Protein AF-G5E156-F1 (afdb_monomer_lite)

InterPro domains:
  IPR013136 WSTF/Acf1/Cbp146 [PS51136] (1-30)
  IPR047171 Bromodomain adjacent to zinc finger domain protein 1A [PTHR46510] (1-58)

Foldseek 3Di:
DVVVVVVVVVCVVPVPDDDQQDWDWDQDPVRDTDTDGHHDGDDDPPPDDPPPDPPPPPPPDDDDPPDPPDDPDDD

Sequence (75 aa):
QRVTDLCEDIFAFVKERFFVGETVTVVRNSGARLDCKILEVKAPPQQNGMANGHNSNDDTIVISDSDEEPPKETP

Radius of gyration: 28.87 Å; chains: 1; bounding box: 72×28×69 Å

pLDDT: mean 79.25, std 14.59, range [52.53, 97.38]

Organism: NCBI:txid191480

Secondary structure (DSSP, 8-state):
-HHHHHHHHHHHHHHT---TT-EEEEEPTTS-EEEEE----PPPP--S-S-SS--S------------PPP----

Structure (mmCIF, N/CA/C/O backbone):
data_AF-G5E156-F1
#
_entry.id   AF-G5E156-F1
#
loop_
_atom_site.group_PDB
_atom_site.id
_atom_site.type_symbol
_atom_site.label_atom_id
_atom_site.label_alt_id
_atom_site.label_comp_id
_atom_site.label_asym_id
_atom_site.label_entity_id
_atom_site.label_seq_id
_atom_site.pdbx_PDB_ins_code
_atom_site.Cartn_x
_atom_site.Cartn_y
_atom_site.Cartn_z
_atom_site.occupancy
_atom_site.B_iso_or_equiv
_atom_site.auth_seq_id
_atom_site.auth_comp_id
_atom_site.auth_asym_id
_atom_site.auth_atom_id
_atom_site.pdbx_PDB_model_num
ATOM 1 N N . GLN A 1 1 ? 26.467 -6.018 2.415 1.00 63.88 1 GLN A N 1
ATOM 2 C CA . GLN A 1 1 ? 26.061 -4.744 1.796 1.00 63.88 1 GLN A CA 1
ATOM 3 C C . GLN A 1 1 ? 24.867 -4.903 0.856 1.00 63.88 1 GLN A C 1
ATOM 5 O O . GLN A 1 1 ? 23.811 -4.432 1.219 1.00 63.88 1 GLN A O 1
ATOM 10 N N . ARG A 1 2 ? 24.945 -5.675 -0.242 1.00 71.62 2 ARG A N 1
ATOM 11 C CA . ARG A 1 2 ? 23.859 -5.767 -1.255 1.00 71.62 2 ARG A CA 1
ATOM 12 C C . ARG A 1 2 ? 22.455 -6.176 -0.770 1.00 71.62 2 ARG A C 1
ATOM 14 O O . ARG A 1 2 ? 21.474 -5.809 -1.397 1.00 71.62 2 ARG A O 1
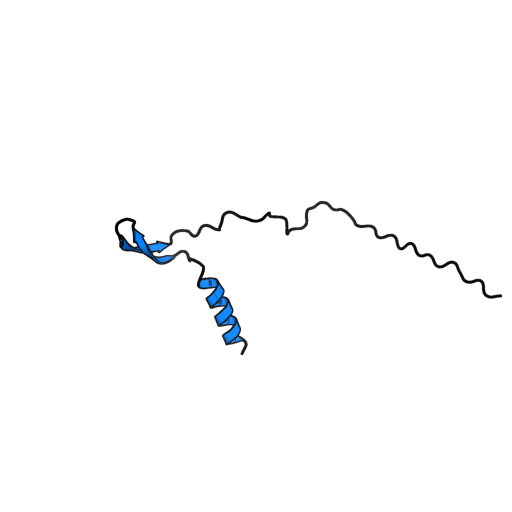ATOM 21 N N . VAL A 1 3 ? 22.350 -6.972 0.296 1.00 74.38 3 VAL A N 1
ATOM 22 C CA . VAL A 1 3 ? 21.047 -7.421 0.831 1.00 74.38 3 VAL A CA 1
ATOM 23 C C . VAL A 1 3 ? 20.325 -6.287 1.556 1.00 74.38 3 VAL A C 1
ATOM 25 O O . VAL A 1 3 ? 19.111 -6.181 1.452 1.00 74.38 3 VAL A O 1
ATOM 28 N N . THR A 1 4 ? 21.068 -5.437 2.267 1.00 79.06 4 THR A N 1
ATOM 29 C CA . THR A 1 4 ? 20.506 -4.284 2.977 1.00 79.06 4 THR A CA 1
ATOM 30 C C . THR A 1 4 ? 19.917 -3.295 1.983 1.00 79.06 4 THR A C 1
ATOM 32 O O . THR A 1 4 ? 18.755 -2.934 2.121 1.00 79.06 4 THR A O 1
ATOM 35 N N . ASP A 1 5 ? 20.674 -2.969 0.935 1.00 72.12 5 ASP A N 1
ATOM 36 C CA . ASP A 1 5 ? 20.247 -2.041 -0.112 1.00 72.12 5 ASP A CA 1
ATOM 37 C C . ASP A 1 5 ? 18.968 -2.553 -0.818 1.00 72.12 5 ASP A C 1
ATOM 39 O O . ASP A 1 5 ? 17.993 -1.823 -0.966 1.00 72.12 5 ASP A O 1
ATOM 43 N N . LEU A 1 6 ? 18.905 -3.854 -1.144 1.00 77.31 6 LEU A N 1
ATOM 44 C CA . LEU A 1 6 ? 17.703 -4.474 -1.718 1.00 77.31 6 LEU A CA 1
ATOM 45 C C . LEU A 1 6 ? 16.491 -4.410 -0.769 1.00 77.31 6 LEU A C 1
ATOM 47 O O . LEU A 1 6 ? 15.362 -4.210 -1.214 1.00 77.31 6 LEU A O 1
ATOM 51 N N . CYS A 1 7 ? 16.702 -4.595 0.534 1.00 86.44 7 CYS A N 1
ATOM 52 C CA . CYS A 1 7 ? 15.632 -4.479 1.524 1.00 86.44 7 CYS A CA 1
ATOM 53 C C . CYS A 1 7 ? 15.098 -3.046 1.628 1.00 86.44 7 CYS A C 1
ATOM 55 O O . CYS A 1 7 ? 13.890 -2.869 1.783 1.00 86.44 7 CYS A O 1
ATOM 57 N N . GLU A 1 8 ? 15.968 -2.039 1.541 1.00 90.00 8 GLU A N 1
ATOM 58 C CA . GLU A 1 8 ? 15.573 -0.627 1.564 1.00 90.00 8 GLU A CA 1
ATOM 59 C C . GLU A 1 8 ? 14.742 -0.255 0.333 1.00 90.00 8 GLU A C 1
ATOM 61 O O . GLU A 1 8 ? 13.680 0.355 0.480 1.00 90.00 8 GLU A O 1
ATOM 66 N N . ASP A 1 9 ? 15.150 -0.703 -0.855 1.00 87.75 9 ASP A N 1
ATOM 67 C CA . ASP A 1 9 ? 14.411 -0.471 -2.102 1.00 87.75 9 ASP A CA 1
ATOM 68 C C . ASP A 1 9 ? 13.019 -1.117 -2.072 1.00 87.75 9 ASP A C 1
ATOM 70 O O . ASP A 1 9 ? 12.014 -0.490 -2.425 1.00 87.75 9 ASP A O 1
ATOM 74 N N . ILE A 1 10 ? 12.933 -2.367 -1.603 1.00 89.06 10 ILE A N 1
ATOM 75 C CA . ILE A 1 10 ? 11.652 -3.067 -1.436 1.00 89.06 10 ILE A CA 1
ATOM 76 C C . ILE A 1 10 ? 10.785 -2.332 -0.414 1.00 89.06 10 ILE A C 1
ATOM 78 O O . ILE A 1 10 ? 9.599 -2.114 -0.662 1.00 89.06 10 ILE A O 1
ATOM 82 N N . PHE A 1 11 ? 11.361 -1.923 0.717 1.00 88.00 11 PHE A N 1
ATOM 83 C CA . PHE A 1 11 ? 10.639 -1.184 1.747 1.00 88.00 11 PHE A CA 1
ATOM 84 C C . PHE A 1 11 ? 10.072 0.132 1.204 1.00 88.00 11 PHE A C 1
ATOM 86 O O . PHE A 1 11 ? 8.891 0.422 1.401 1.00 88.00 11 PHE A O 1
ATOM 93 N N . ALA A 1 12 ? 10.877 0.900 0.471 1.00 89.75 12 ALA A N 1
ATOM 94 C CA . ALA A 1 12 ? 10.435 2.128 -0.179 1.00 89.75 12 ALA A CA 1
ATOM 95 C C . ALA A 1 12 ? 9.304 1.863 -1.186 1.00 89.75 12 ALA A C 1
ATOM 97 O O . ALA A 1 12 ? 8.317 2.599 -1.214 1.00 89.75 12 ALA A O 1
ATOM 98 N N . PHE A 1 13 ? 9.398 0.779 -1.963 1.00 86.56 13 PHE A N 1
ATOM 99 C CA . PHE A 1 13 ? 8.368 0.400 -2.929 1.00 86.56 13 PHE A CA 1
ATOM 100 C C . PHE A 1 13 ? 7.017 0.089 -2.269 1.00 86.56 13 PHE A C 1
ATOM 102 O O . PHE A 1 13 ? 5.984 0.569 -2.751 1.00 86.56 13 PHE A O 1
ATOM 109 N N . VAL A 1 14 ? 7.015 -0.697 -1.186 1.00 90.12 14 VAL A N 1
ATOM 110 C CA . VAL A 1 14 ? 5.781 -1.146 -0.515 1.00 90.12 14 VAL A CA 1
ATOM 111 C C . VAL A 1 14 ? 5.178 -0.084 0.401 1.00 90.12 14 VAL A C 1
ATOM 113 O O . VAL A 1 14 ? 3.962 -0.039 0.539 1.00 90.12 14 VAL A O 1
ATOM 116 N N . LYS A 1 15 ? 5.994 0.795 0.998 1.00 87.94 15 LYS A N 1
ATOM 117 C CA . LYS A 1 15 ? 5.546 1.797 1.984 1.00 87.94 15 LYS A CA 1
ATOM 118 C C . LYS A 1 15 ? 4.449 2.724 1.455 1.00 87.94 15 LYS A C 1
ATOM 120 O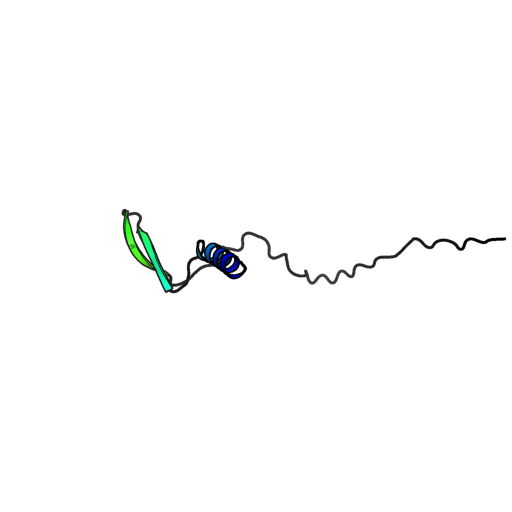 O . LYS A 1 15 ? 3.610 3.184 2.223 1.00 87.94 15 LYS A O 1
ATOM 125 N N . GLU A 1 16 ? 4.475 3.024 0.163 1.00 85.12 16 GLU A N 1
ATOM 126 C CA . GLU A 1 16 ? 3.554 3.973 -0.473 1.00 85.12 16 GLU A CA 1
ATOM 127 C C . GLU A 1 16 ? 2.470 3.287 -1.312 1.00 85.12 16 GLU A C 1
ATOM 129 O O . GLU A 1 16 ? 1.743 3.949 -2.056 1.00 85.12 16 GLU A O 1
ATOM 134 N N . ARG A 1 17 ? 2.366 1.955 -1.240 1.00 89.62 17 ARG A N 1
ATOM 135 C CA . ARG A 1 17 ? 1.470 1.165 -2.086 1.00 89.62 17 ARG A CA 1
ATOM 136 C C . ARG A 1 17 ? 0.551 0.291 -1.254 1.00 89.62 17 ARG A C 1
ATOM 138 O O . ARG A 1 17 ? 0.922 -0.220 -0.210 1.00 89.62 17 ARG A O 1
ATOM 145 N N . PHE A 1 18 ? -0.645 0.098 -1.790 1.00 91.62 18 PHE A N 1
ATOM 146 C CA . PHE A 1 18 ? -1.628 -0.842 -1.278 1.00 91.62 18 PHE A CA 1
ATOM 147 C C . PHE A 1 18 ? -1.580 -2.133 -2.087 1.00 91.62 18 PHE A C 1
ATOM 149 O O . PHE A 1 18 ? -1.359 -2.089 -3.303 1.00 91.62 18 PHE A O 1
ATOM 156 N N . PHE A 1 19 ? -1.841 -3.264 -1.434 1.00 92.56 19 PHE A N 1
ATOM 157 C CA . PHE A 1 19 ? -1.870 -4.573 -2.087 1.00 92.56 19 PHE A CA 1
ATOM 158 C C . PHE A 1 19 ? -3.254 -5.209 -2.005 1.00 92.56 19 PHE A C 1
ATOM 160 O O . PHE A 1 19 ? -3.939 -5.141 -0.987 1.00 92.56 19 PHE A O 1
ATOM 167 N N . VAL A 1 20 ? -3.678 -5.872 -3.084 1.00 95.81 20 VAL A N 1
ATOM 168 C CA . VAL A 1 20 ? -4.933 -6.630 -3.066 1.00 95.81 20 VAL A CA 1
ATOM 169 C C . VAL A 1 20 ? -4.852 -7.706 -1.989 1.00 95.81 20 VAL A C 1
ATOM 171 O O . VAL A 1 20 ? -3.927 -8.512 -1.947 1.00 95.81 20 VAL A O 1
ATOM 174 N N . GLY A 1 21 ? -5.854 -7.717 -1.123 1.00 95.19 21 GLY A N 1
ATOM 175 C CA . GLY A 1 21 ? -5.986 -8.654 -0.026 1.00 95.19 21 GLY A CA 1
ATOM 176 C C . GLY A 1 21 ? -5.377 -8.208 1.300 1.00 95.19 21 GLY A C 1
ATOM 177 O O . GLY A 1 21 ? -5.644 -8.869 2.303 1.00 95.19 21 GLY A O 1
ATOM 178 N N . GLU A 1 22 ? -4.642 -7.099 1.325 1.00 94.81 22 GLU A N 1
ATOM 179 C CA . GLU A 1 22 ? -4.149 -6.472 2.551 1.00 94.81 22 GLU A CA 1
ATOM 180 C C . GLU A 1 22 ? -5.314 -5.912 3.389 1.00 94.81 22 GLU A C 1
ATOM 182 O O . GLU A 1 22 ? -6.287 -5.378 2.846 1.00 94.81 22 GLU A O 1
ATOM 187 N N . THR A 1 23 ? -5.225 -6.049 4.716 1.00 96.00 23 THR A N 1
ATOM 188 C CA . THR A 1 23 ? -6.183 -5.460 5.662 1.00 96.00 23 THR A CA 1
ATOM 189 C C . THR A 1 23 ? -5.660 -4.116 6.148 1.00 96.00 23 THR A C 1
ATOM 191 O O . THR A 1 23 ? -4.605 -4.054 6.773 1.00 96.00 23 THR A O 1
ATOM 194 N N . VAL A 1 24 ? -6.424 -3.055 5.906 1.00 94.81 24 VAL A N 1
ATOM 195 C CA . VAL A 1 24 ? -6.092 -1.681 6.296 1.00 94.81 24 VAL A CA 1
ATOM 196 C C . VAL A 1 24 ? -7.155 -1.101 7.218 1.00 94.81 24 VAL A C 1
ATOM 198 O O . VAL A 1 24 ? -8.349 -1.376 7.069 1.00 94.81 24 VAL A O 1
ATOM 201 N N . THR A 1 25 ? -6.733 -0.254 8.153 1.00 96.31 25 THR A N 1
ATOM 202 C CA . THR A 1 25 ? -7.659 0.482 9.016 1.00 96.31 25 THR A CA 1
ATOM 203 C C . THR A 1 25 ? -8.140 1.747 8.308 1.00 96.31 25 THR A C 1
ATOM 205 O O . THR A 1 25 ? -7.362 2.661 8.032 1.00 96.31 25 THR A O 1
ATOM 208 N N . VAL A 1 26 ? -9.443 1.827 8.047 1.00 94.88 26 VAL A N 1
ATOM 209 C CA . VAL A 1 26 ? -10.106 3.003 7.476 1.00 94.88 26 VAL A CA 1
ATOM 210 C C . VAL A 1 26 ? -10.791 3.811 8.568 1.00 94.88 26 VAL A C 1
ATOM 212 O O . VAL A 1 26 ? -11.395 3.261 9.491 1.00 94.88 26 VAL A O 1
ATOM 215 N N . VAL A 1 27 ? -10.730 5.134 8.447 1.00 96.69 27 VAL A N 1
ATOM 216 C CA . VAL A 1 27 ? -11.460 6.055 9.321 1.00 96.69 27 VAL A CA 1
ATOM 217 C C . VAL A 1 27 ? -12.671 6.565 8.553 1.00 96.69 27 VAL A C 1
ATOM 219 O O . VAL A 1 27 ? -12.531 7.224 7.524 1.00 96.69 27 VAL A O 1
ATOM 222 N N . ARG A 1 28 ? -13.876 6.244 9.029 1.00 93.81 28 ARG A N 1
ATOM 223 C CA . ARG A 1 28 ? -15.107 6.809 8.462 1.00 93.81 28 ARG A CA 1
ATOM 224 C C . ARG A 1 28 ? -15.231 8.282 8.834 1.00 93.81 28 ARG A C 1
ATOM 226 O O . ARG A 1 28 ? -14.701 8.719 9.848 1.00 93.81 28 ARG A O 1
ATOM 233 N N . ASN A 1 29 ? -16.049 9.018 8.083 1.00 94.25 29 ASN A N 1
ATOM 234 C CA . ASN A 1 29 ? -16.393 10.405 8.414 1.00 94.25 29 ASN A CA 1
ATOM 235 C C . ASN A 1 29 ? -17.020 10.554 9.819 1.00 94.25 29 ASN A C 1
ATOM 237 O O . ASN A 1 29 ? -16.960 11.613 10.425 1.00 94.25 29 ASN A O 1
ATOM 241 N N . SER A 1 30 ? -17.587 9.475 10.367 1.00 94.19 30 SER A N 1
ATOM 242 C CA . SER A 1 30 ? -18.079 9.418 11.747 1.00 94.19 30 SER A CA 1
ATOM 243 C C . SER A 1 30 ? -16.975 9.312 12.812 1.00 94.19 30 SER A C 1
ATOM 245 O O . SER A 1 30 ? -17.289 9.208 13.992 1.00 94.19 30 SER A O 1
ATOM 247 N N . GLY A 1 31 ? -15.698 9.242 12.421 1.00 94.50 31 GLY A N 1
ATOM 248 C CA . GLY A 1 31 ? -14.554 9.001 13.308 1.00 94.50 31 GLY A CA 1
ATOM 249 C C . GLY A 1 31 ? -14.335 7.530 13.686 1.00 94.50 31 GLY A C 1
ATOM 250 O O . GLY A 1 31 ? -13.336 7.201 14.323 1.00 94.50 31 GLY A O 1
ATOM 251 N N . ALA A 1 32 ? -15.232 6.625 13.281 1.00 96.12 32 ALA A N 1
ATOM 252 C CA . ALA A 1 32 ? -15.095 5.197 13.554 1.00 96.12 32 ALA A CA 1
ATOM 253 C C . ALA A 1 32 ? -13.939 4.583 12.748 1.00 96.12 32 ALA A C 1
ATOM 255 O O . ALA A 1 32 ? -13.821 4.833 11.546 1.00 96.12 32 ALA A O 1
ATOM 256 N N . ARG A 1 33 ? -13.127 3.748 13.407 1.00 97.12 33 ARG A N 1
ATOM 257 C CA . ARG A 1 33 ? -12.054 2.960 12.787 1.00 97.12 33 ARG A CA 1
ATOM 258 C C . ARG A 1 33 ? -12.565 1.566 12.456 1.00 97.12 33 ARG A C 1
ATOM 260 O O . ARG A 1 33 ? -13.188 0.932 13.303 1.00 97.12 33 ARG A O 1
ATOM 267 N N . LEU A 1 34 ? -12.325 1.113 11.235 1.00 96.94 34 LEU A N 1
ATOM 268 C CA . LEU A 1 34 ? -12.750 -0.199 10.759 1.00 96.94 34 LEU A CA 1
ATOM 269 C C . LEU A 1 34 ? -11.608 -0.859 10.011 1.00 96.94 34 LEU A C 1
ATOM 271 O O . LEU A 1 34 ? -10.945 -0.202 9.216 1.00 96.94 34 LEU A O 1
ATOM 275 N N . ASP A 1 35 ? -11.451 -2.159 10.194 1.00 97.31 35 ASP A N 1
ATOM 276 C CA . ASP A 1 35 ? -10.502 -2.933 9.409 1.00 97.31 35 ASP A CA 1
ATOM 277 C C . ASP A 1 35 ? -11.197 -3.445 8.150 1.00 97.31 35 ASP A C 1
ATOM 279 O O . ASP A 1 35 ? -12.269 -4.053 8.201 1.00 97.31 35 ASP A O 1
ATOM 283 N N . CYS A 1 36 ? -10.619 -3.125 6.999 1.00 95.94 36 CYS A N 1
ATOM 284 C CA . CYS A 1 36 ? -11.172 -3.426 5.688 1.00 95.94 36 CYS A CA 1
ATOM 285 C C . CYS A 1 36 ? -10.120 -4.113 4.827 1.00 95.94 36 CYS A C 1
ATOM 287 O O . CYS A 1 36 ? -8.950 -3.745 4.849 1.00 95.94 36 CYS A O 1
ATOM 289 N N . LYS A 1 37 ? -10.552 -5.089 4.030 1.00 97.38 37 LYS A N 1
ATOM 290 C CA . LYS A 1 37 ? -9.688 -5.770 3.068 1.00 97.38 37 LYS A CA 1
ATOM 291 C C . LYS A 1 37 ? -9.699 -5.028 1.736 1.00 97.38 37 LYS A C 1
ATOM 293 O O . LYS A 1 37 ? -10.770 -4.725 1.208 1.00 97.38 37 LYS A O 1
ATOM 298 N N . ILE A 1 38 ? -8.524 -4.782 1.172 1.00 96.25 38 ILE A N 1
ATOM 299 C CA . ILE A 1 38 ? -8.384 -4.198 -0.161 1.00 96.25 38 ILE A CA 1
ATOM 300 C C . ILE A 1 38 ? -8.813 -5.235 -1.200 1.00 96.25 38 ILE A C 1
ATOM 302 O O . ILE A 1 38 ? -8.288 -6.347 -1.237 1.00 96.25 38 ILE A O 1
ATOM 306 N N . LEU A 1 39 ? -9.779 -4.879 -2.046 1.00 96.88 39 LEU A N 1
ATOM 307 C CA . LEU A 1 39 ? -10.306 -5.769 -3.087 1.00 96.88 39 LEU A CA 1
ATOM 308 C C . LEU A 1 39 ? -9.654 -5.521 -4.450 1.00 96.88 39 LEU A C 1
ATOM 310 O O 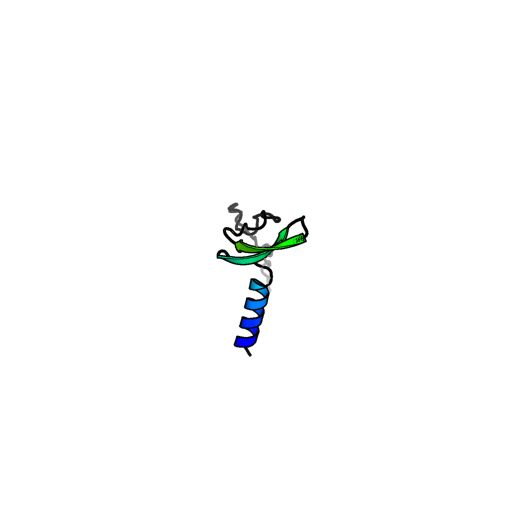. LEU A 1 39 ? -9.412 -6.462 -5.197 1.00 96.88 39 LEU A O 1
ATOM 314 N N . GLU A 1 40 ? -9.352 -4.263 -4.759 1.00 94.25 40 GLU A N 1
ATOM 315 C CA . GLU A 1 40 ? -8.777 -3.830 -6.029 1.00 94.25 40 GLU A CA 1
ATOM 316 C C . GLU A 1 40 ? -7.882 -2.613 -5.776 1.00 94.25 40 GLU A C 1
ATOM 318 O O . GLU A 1 40 ? -8.229 -1.738 -4.978 1.00 94.25 40 GLU A O 1
ATOM 323 N N . VAL A 1 41 ? -6.741 -2.551 -6.462 1.00 91.31 41 VAL A N 1
ATOM 324 C CA . VAL A 1 41 ? -5.832 -1.400 -6.442 1.00 91.31 41 VAL A CA 1
ATOM 325 C C . VAL A 1 41 ? -5.906 -0.735 -7.807 1.00 91.31 41 VAL A C 1
ATOM 327 O O . VAL A 1 41 ? -5.529 -1.329 -8.815 1.00 91.31 41 VAL A O 1
ATOM 330 N N . LYS A 1 42 ? -6.400 0.503 -7.843 1.00 87.62 42 LYS A N 1
ATOM 331 C CA . LYS A 1 42 ? -6.471 1.281 -9.080 1.00 87.62 42 LYS A CA 1
ATOM 332 C C . LYS A 1 42 ? -5.151 2.000 -9.297 1.00 87.62 42 LYS A C 1
ATOM 334 O O . LYS A 1 42 ? -4.690 2.721 -8.413 1.00 87.62 42 LYS A O 1
ATOM 339 N N . ALA A 1 43 ? -4.558 1.811 -10.474 1.00 79.62 43 ALA A N 1
ATOM 340 C CA . ALA A 1 43 ? -3.426 2.623 -10.885 1.00 79.62 43 ALA A CA 1
ATOM 341 C C . ALA A 1 43 ? -3.846 4.104 -10.888 1.00 79.62 43 ALA A C 1
ATOM 343 O O . ALA A 1 43 ? -5.000 4.403 -11.225 1.00 79.62 43 ALA A O 1
ATOM 344 N N . PRO A 1 44 ? -2.942 5.032 -10.529 1.00 76.56 44 PRO A N 1
ATOM 345 C CA . PRO A 1 44 ? -3.204 6.447 -10.719 1.00 76.56 44 PRO A CA 1
ATOM 346 C C . PRO A 1 44 ? -3.647 6.673 -12.171 1.00 76.56 44 PRO A C 1
ATOM 348 O O . PRO A 1 44 ? -3.044 6.075 -13.072 1.00 76.56 44 PRO A O 1
ATOM 351 N N . PRO A 1 45 ? -4.675 7.504 -12.428 1.00 71.50 45 PRO A N 1
ATOM 352 C CA . PRO A 1 45 ? -4.958 7.934 -13.791 1.00 71.50 45 PRO A CA 1
ATOM 353 C C . PRO A 1 45 ? -3.650 8.491 -14.347 1.00 71.50 45 PRO A C 1
ATOM 355 O O . PRO A 1 45 ? -3.012 9.298 -13.675 1.00 71.50 45 PRO A O 1
ATOM 358 N N . GLN A 1 46 ? -3.196 7.973 -15.490 1.00 63.97 46 GLN A N 1
ATOM 359 C CA . GLN A 1 46 ? -1.867 8.249 -16.034 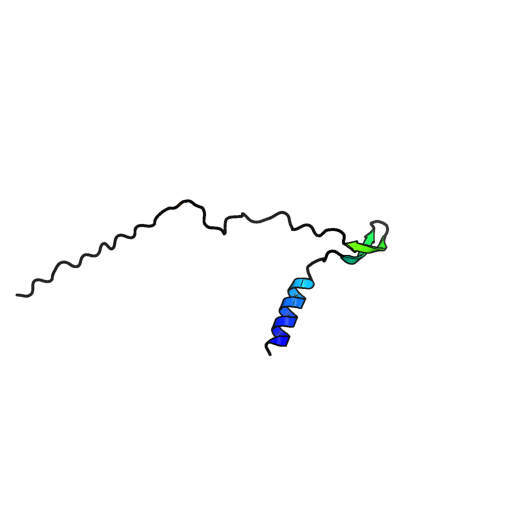1.00 63.97 46 GLN A CA 1
ATOM 360 C C . GLN A 1 46 ? -1.681 9.755 -16.244 1.00 63.97 46 GLN A C 1
ATOM 362 O O . GLN A 1 46 ? -2.001 10.301 -17.294 1.00 63.97 46 GLN A O 1
ATOM 367 N N . GLN A 1 47 ? -1.164 10.440 -15.228 1.00 60.28 47 GLN A N 1
ATOM 368 C CA . GLN A 1 47 ? -0.857 11.859 -15.257 1.00 60.28 47 GLN A CA 1
ATOM 369 C C . GLN A 1 47 ? 0.601 12.009 -15.686 1.00 60.28 47 GLN A C 1
ATOM 371 O O . GLN A 1 47 ? 1.448 12.405 -14.897 1.00 60.28 47 GLN A O 1
ATOM 376 N N . ASN A 1 48 ? 0.902 11.552 -16.903 1.00 52.53 48 ASN A N 1
ATOM 377 C CA . ASN A 1 48 ? 1.961 12.061 -17.773 1.00 52.53 48 ASN A CA 1
ATOM 378 C C . ASN A 1 48 ? 1.995 11.230 -19.057 1.00 52.53 48 ASN A C 1
ATOM 380 O O . ASN A 1 48 ? 1.973 10.001 -19.016 1.00 52.53 48 ASN A O 1
ATOM 384 N N . GLY A 1 49 ? 2.004 11.943 -20.186 1.00 52.84 49 GLY A N 1
ATOM 385 C CA . GLY A 1 49 ? 1.819 11.424 -21.534 1.00 52.84 49 GLY A CA 1
ATOM 386 C C . GLY A 1 49 ? 2.638 10.173 -21.827 1.00 52.84 49 GLY A C 1
ATOM 387 O O . GLY A 1 49 ? 3.852 10.129 -21.630 1.00 52.84 49 GLY A O 1
ATOM 388 N N . MET A 1 50 ? 1.942 9.164 -22.338 1.00 52.62 50 MET A N 1
ATOM 389 C CA . MET A 1 50 ? 2.511 7.993 -22.989 1.00 52.62 50 MET A CA 1
ATOM 390 C C . MET A 1 50 ? 3.283 8.453 -24.240 1.00 52.62 50 MET A C 1
ATOM 392 O O . MET A 1 50 ? 2.763 8.409 -25.345 1.00 52.62 50 MET A O 1
ATOM 396 N N . ALA A 1 51 ? 4.491 8.979 -24.074 1.00 57.03 51 ALA A N 1
ATOM 397 C CA . ALA A 1 51 ? 5.368 9.359 -25.185 1.00 57.03 51 ALA A CA 1
ATOM 398 C C . ALA A 1 51 ? 6.807 8.860 -24.986 1.00 57.03 51 ALA A C 1
ATOM 400 O O . ALA A 1 51 ? 7.705 9.246 -25.721 1.00 57.03 51 ALA A O 1
ATOM 401 N N . ASN A 1 52 ? 7.038 7.975 -24.010 1.00 59.16 52 ASN A N 1
ATOM 402 C CA . ASN A 1 52 ? 8.296 7.239 -23.883 1.00 59.16 52 ASN A CA 1
ATOM 403 C C . ASN A 1 52 ? 8.109 5.831 -24.446 1.00 59.16 52 ASN A C 1
ATOM 405 O O . ASN A 1 52 ? 8.069 4.833 -23.733 1.00 59.16 52 ASN A O 1
ATOM 409 N N . GLY A 1 53 ? 7.927 5.793 -25.754 1.00 58.00 53 GLY A N 1
ATOM 410 C CA . GLY A 1 53 ? 7.890 4.614 -26.598 1.00 58.00 53 GLY A CA 1
ATOM 411 C C . GLY A 1 53 ? 8.127 5.115 -28.011 1.00 58.00 53 GLY A C 1
ATOM 412 O O . GLY A 1 53 ? 7.673 6.207 -28.335 1.00 58.00 53 GLY A O 1
ATOM 413 N N . HIS A 1 54 ? 8.900 4.374 -28.802 1.00 54.16 54 HIS A N 1
ATOM 414 C CA . HIS A 1 54 ? 9.196 4.690 -30.196 1.00 54.16 54 HIS A CA 1
ATOM 415 C C . HIS A 1 54 ? 7.903 5.124 -30.906 1.00 54.16 54 HIS A C 1
ATOM 417 O O . HIS A 1 54 ? 7.045 4.285 -31.184 1.00 54.16 54 HIS A O 1
ATOM 423 N N . ASN A 1 55 ? 7.731 6.433 -31.141 1.00 55.41 55 ASN A N 1
ATOM 424 C CA . ASN A 1 55 ? 6.752 6.899 -32.108 1.00 55.41 55 ASN A CA 1
ATOM 425 C C . ASN A 1 55 ? 7.148 6.181 -33.391 1.00 55.41 55 ASN A C 1
ATOM 427 O O . ASN A 1 55 ? 8.255 6.382 -33.875 1.00 55.41 55 ASN A O 1
ATOM 431 N N . SER A 1 56 ? 6.268 5.339 -33.917 1.00 57.66 56 SER A N 1
ATOM 432 C CA . SER A 1 56 ? 6.428 4.637 -35.191 1.00 57.66 56 SER A CA 1
ATOM 433 C C . SER A 1 56 ? 6.386 5.597 -36.392 1.00 57.66 56 SER A C 1
ATOM 435 O O . SER A 1 56 ? 5.847 5.262 -37.442 1.00 57.66 56 SER A O 1
ATOM 437 N N . ASN A 1 57 ? 6.891 6.819 -36.220 1.00 60.59 57 ASN A N 1
ATOM 438 C CA . ASN A 1 57 ? 7.384 7.623 -37.313 1.00 60.59 57 ASN A CA 1
ATOM 439 C C . ASN A 1 57 ? 8.812 7.144 -37.545 1.00 60.59 57 ASN A C 1
ATOM 441 O O . ASN A 1 57 ? 9.736 7.536 -36.836 1.00 60.59 57 ASN A O 1
ATOM 445 N N . ASP A 1 58 ? 8.937 6.258 -38.526 1.00 62.34 58 ASP A N 1
ATOM 446 C CA . ASP A 1 58 ? 10.164 5.768 -39.158 1.00 62.34 58 ASP A CA 1
ATOM 447 C C . ASP A 1 58 ? 10.933 6.924 -39.847 1.00 62.34 58 ASP A C 1
ATOM 449 O O . ASP A 1 58 ? 11.291 6.868 -41.024 1.00 62.34 58 ASP A O 1
ATOM 453 N N . ASP A 1 59 ? 11.161 8.030 -39.133 1.00 69.75 59 ASP A N 1
ATOM 454 C CA . ASP A 1 59 ? 11.962 9.150 -39.609 1.00 69.75 59 ASP A CA 1
ATOM 455 C C . ASP A 1 59 ? 13.427 8.702 -39.587 1.00 69.75 59 ASP A C 1
ATOM 457 O O . ASP A 1 59 ? 14.152 8.826 -38.599 1.00 69.75 59 ASP A O 1
ATOM 461 N N . THR A 1 60 ? 13.849 8.103 -40.700 1.00 75.06 60 THR A N 1
ATOM 462 C CA . THR A 1 60 ? 15.239 7.730 -40.947 1.00 75.06 60 THR A CA 1
ATOM 463 C C . THR A 1 60 ? 16.083 9.000 -40.957 1.00 75.06 60 THR A C 1
ATOM 465 O O . THR A 1 60 ? 15.993 9.822 -41.869 1.00 75.06 60 THR A O 1
ATOM 468 N N . ILE A 1 61 ? 16.920 9.165 -39.937 1.00 74.44 61 ILE A N 1
ATOM 469 C CA . ILE A 1 61 ? 17.829 10.304 -39.837 1.00 74.44 61 ILE A CA 1
ATOM 470 C C . ILE A 1 61 ? 19.042 10.026 -40.731 1.00 74.44 61 ILE A C 1
ATOM 472 O O . ILE A 1 61 ? 19.897 9.207 -40.397 1.00 74.44 61 ILE A O 1
ATOM 476 N N . VAL A 1 62 ? 19.116 10.709 -41.876 1.00 77.81 62 VAL A N 1
ATOM 477 C CA . VAL A 1 62 ? 20.274 10.666 -42.781 1.00 77.81 62 VAL A CA 1
ATOM 478 C C . VAL A 1 62 ? 21.250 11.772 -42.388 1.00 77.81 62 VAL A C 1
ATOM 480 O O . VAL A 1 62 ? 20.957 12.955 -42.550 1.00 77.81 62 VAL A O 1
ATOM 483 N N . ILE A 1 63 ? 22.418 11.386 -41.879 1.00 78.31 63 ILE A N 1
ATOM 484 C CA . ILE A 1 63 ? 23.513 12.309 -41.566 1.00 78.31 63 ILE A CA 1
ATOM 485 C C . ILE A 1 63 ? 24.453 12.314 -42.771 1.00 78.31 63 ILE A C 1
ATOM 487 O O . ILE A 1 63 ? 25.104 11.310 -43.049 1.00 78.31 63 ILE A O 1
ATOM 491 N N . SER A 1 64 ? 24.490 13.424 -43.512 1.00 77.50 64 SER A N 1
ATOM 492 C CA . SER A 1 64 ? 25.493 13.626 -44.562 1.00 77.50 64 SER A CA 1
ATOM 493 C C . SER A 1 64 ? 26.752 14.194 -43.919 1.00 77.50 64 SER A C 1
ATOM 495 O O . SER A 1 64 ? 26.722 15.301 -43.385 1.00 77.50 64 SER A O 1
ATOM 497 N N . ASP A 1 65 ? 27.835 13.424 -43.948 1.00 75.38 65 ASP A N 1
ATOM 498 C CA . ASP A 1 65 ? 29.173 13.924 -43.651 1.00 75.38 65 ASP A CA 1
ATOM 499 C C . ASP A 1 65 ? 29.574 14.861 -44.801 1.00 75.38 65 ASP A C 1
ATOM 501 O O . ASP A 1 65 ? 29.762 14.428 -45.936 1.00 75.38 65 ASP A O 1
ATOM 505 N N . SER A 1 66 ? 29.543 16.168 -44.556 1.00 68.50 66 SER A N 1
ATOM 506 C CA . SER A 1 66 ? 29.949 17.193 -45.520 1.00 68.50 66 SER A CA 1
ATOM 507 C C . SER A 1 66 ? 31.140 17.959 -44.969 1.00 68.50 66 SER A C 1
ATOM 509 O O . SER A 1 66 ? 31.042 19.151 -44.705 1.00 68.50 66 SER A O 1
ATOM 511 N N . ASP A 1 67 ? 32.261 17.261 -44.821 1.00 67.50 67 ASP A N 1
ATOM 512 C CA . ASP A 1 67 ? 33.596 17.853 -44.901 1.00 67.50 67 ASP A CA 1
ATOM 513 C C . ASP A 1 67 ? 34.488 16.931 -45.756 1.00 67.50 67 ASP A C 1
ATOM 515 O O . ASP A 1 67 ? 35.275 16.118 -45.274 1.00 67.50 67 ASP A O 1
ATOM 519 N N . GLU A 1 68 ? 34.315 17.020 -47.078 1.00 65.69 68 GLU A N 1
ATOM 520 C CA . GLU A 1 68 ? 35.253 16.458 -48.051 1.00 65.69 68 GLU A CA 1
ATOM 521 C C . GLU A 1 68 ? 36.520 17.333 -48.037 1.00 65.69 68 GLU A C 1
ATOM 523 O O . GLU A 1 68 ? 36.550 18.401 -48.651 1.00 65.69 68 GLU A O 1
ATOM 528 N N . GLU A 1 69 ? 37.560 16.929 -47.290 1.00 67.31 69 GLU A N 1
ATOM 529 C CA . GLU A 1 69 ? 38.882 17.568 -47.380 1.00 67.31 69 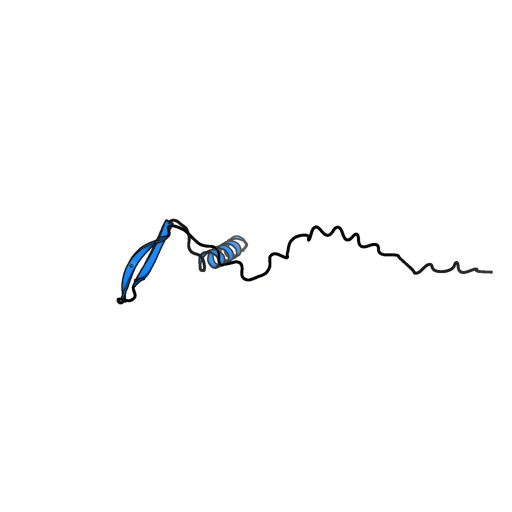GLU A CA 1
ATOM 530 C C . GLU A 1 69 ? 39.372 17.464 -48.841 1.00 67.31 69 GLU A C 1
ATOM 532 O O . GLU A 1 69 ? 39.574 16.349 -49.335 1.00 67.31 69 GLU A O 1
ATOM 537 N N . PRO A 1 70 ? 39.605 18.584 -49.557 1.00 69.88 70 PRO A N 1
ATOM 538 C CA . PRO A 1 70 ? 40.172 18.515 -50.895 1.00 69.88 70 PRO A CA 1
ATOM 539 C C . PRO A 1 70 ? 41.584 17.915 -50.816 1.00 69.88 70 PRO A C 1
ATOM 541 O O . PRO A 1 70 ? 42.332 18.224 -49.877 1.00 69.88 70 PRO A O 1
ATOM 544 N N . PRO A 1 71 ? 41.992 17.073 -51.785 1.00 67.62 71 PRO A N 1
ATOM 545 C CA . PRO A 1 71 ? 43.319 16.484 -51.769 1.00 67.62 71 PRO A CA 1
ATOM 546 C C . PRO A 1 71 ? 44.363 17.601 -51.789 1.00 67.62 71 PRO A C 1
ATOM 548 O O . PRO A 1 71 ? 44.383 18.450 -52.679 1.00 67.62 71 PRO A O 1
ATOM 551 N N . LYS A 1 72 ? 45.237 17.605 -50.779 1.00 65.38 72 LYS A N 1
ATOM 552 C CA . LYS A 1 72 ? 46.410 18.476 -50.737 1.00 65.38 72 LYS A CA 1
ATOM 553 C C . LYS A 1 72 ? 47.349 18.015 -51.850 1.00 65.38 72 LYS A C 1
ATOM 555 O O . LYS A 1 72 ? 48.055 17.025 -51.679 1.00 65.38 72 LYS A O 1
ATOM 560 N N . GLU A 1 73 ? 47.337 18.704 -52.989 1.00 64.19 73 GLU A N 1
AT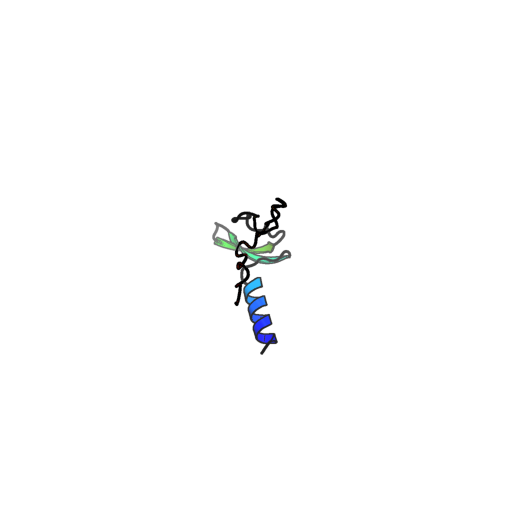OM 561 C CA . GLU A 1 73 ? 48.413 18.594 -53.974 1.00 64.19 73 GLU A CA 1
ATOM 562 C C . GLU A 1 73 ? 49.713 19.047 -53.302 1.00 64.19 73 GLU A C 1
ATOM 564 O O . GLU A 1 73 ? 49.914 20.226 -53.005 1.00 64.19 73 GLU A O 1
ATOM 569 N N . THR A 1 74 ? 50.588 18.090 -53.010 1.00 58.12 74 THR A N 1
ATOM 570 C CA . THR A 1 74 ? 51.988 18.365 -52.691 1.00 58.12 74 THR A CA 1
ATOM 571 C C . THR A 1 74 ? 52.794 18.351 -53.994 1.00 58.12 74 THR A C 1
ATOM 573 O O . THR A 1 74 ? 52.661 17.373 -54.733 1.00 58.12 74 THR A O 1
ATOM 576 N N . PRO A 1 75 ? 53.595 19.395 -54.283 1.00 65.56 75 PRO A N 1
ATOM 577 C CA . PRO A 1 75 ? 54.454 19.458 -55.468 1.00 65.56 75 PRO A CA 1
ATOM 578 C C . PRO A 1 75 ? 55.614 18.456 -55.431 1.00 65.56 75 PRO A C 1
ATOM 580 O O . PRO A 1 75 ? 56.036 18.063 -54.317 1.00 65.56 75 PRO A O 1
#